Protein AF-A0A511NC69-F1 (afdb_monomer_lite)

Sequence (135 aa):
MALIGLSILPMALPFFAIISFLIGSNSLQHLKIDDDYRIELNKQILSKERVYIYRTTPKMVILEKSENLCRPDYLEVLSKVLDISEENDNLYTLKNSPIQQAELVAVNRDSIGIEYQILNKKKIVYHQLNERYGH

Radius of gyration: 19.05 Å; chains: 1; bounding box: 64×30×39 Å

Organism: NCBI:txid1218108

Secondary structure (DSSP, 8-state):
--TTHHHHHHHHHHHHHHHHHHH---EEEEEE-SSSEEEEEE--TTS--EEEEEESS-SSGGGGGG-EEE--BHHHHHHHHHT--TT-HHHHHHTT----EEEEEEE-SSEEEEEEEETTEEEEEEEETT-----

Foldseek 3Di:
DPVVVVVVVVVVVVVVVVVCLVVVFQFPDKADADQQKIWTFGDRDVDFTWIWIFTPDDPDPVCRVVRTFDIHGLLVVQCQQVVHDSPDPVSVVQSPFDFPHKHWDDDDPFWTWIWTATPNGTDIDIDTTPPPPDD

Structure (mmCIF, N/CA/C/O backbone):
data_AF-A0A511NC69-F1
#
_entry.id   AF-A0A511NC69-F1
#
loop_
_atom_site.group_PDB
_atom_site.id
_atom_site.type_symbol
_atom_site.label_atom_id
_atom_site.label_alt_id
_atom_site.label_comp_id
_atom_site.label_asym_id
_atom_site.label_entity_id
_atom_site.label_seq_id
_atom_site.pdbx_PDB_ins_code
_atom_site.Cartn_x
_atom_site.Cartn_y
_atom_site.Cartn_z
_atom_site.occupancy
_atom_site.B_iso_or_equiv
_atom_site.auth_seq_id
_atom_site.auth_comp_id
_atom_site.auth_asym_id
_atom_site.auth_atom_id
_atom_site.pdbx_PDB_model_num
ATOM 1 N N . MET A 1 1 ? 53.431 1.797 -15.392 1.00 48.53 1 MET A N 1
ATOM 2 C CA . MET A 1 1 ? 51.974 1.928 -15.631 1.00 48.53 1 MET A CA 1
ATOM 3 C C . MET A 1 1 ? 51.127 1.275 -14.522 1.00 48.53 1 MET A C 1
ATOM 5 O O . MET A 1 1 ? 50.070 0.745 -14.815 1.00 48.53 1 MET A O 1
ATOM 9 N N . ALA A 1 2 ? 51.550 1.302 -13.249 1.00 56.12 2 ALA A N 1
ATOM 10 C CA . ALA A 1 2 ? 50.789 0.702 -12.134 1.00 56.12 2 ALA A CA 1
ATOM 11 C C . ALA A 1 2 ? 50.346 1.730 -11.070 1.00 56.12 2 ALA A C 1
ATOM 13 O O . ALA A 1 2 ? 49.524 1.423 -10.216 1.00 56.12 2 ALA A O 1
ATOM 14 N N . LEU A 1 3 ? 50.854 2.969 -11.139 1.00 53.97 3 LEU A N 1
ATOM 15 C CA . LEU A 1 3 ? 50.621 4.002 -10.122 1.00 53.97 3 LEU A CA 1
ATOM 16 C C . LEU A 1 3 ? 49.287 4.757 -10.294 1.00 53.97 3 LEU A C 1
ATOM 18 O O . LEU A 1 3 ? 48.796 5.355 -9.347 1.00 53.97 3 LEU A O 1
ATOM 22 N N . ILE A 1 4 ? 48.691 4.717 -11.491 1.00 53.94 4 ILE A N 1
ATOM 23 C CA . ILE A 1 4 ? 47.463 5.465 -11.823 1.00 53.94 4 ILE A CA 1
ATOM 24 C C . ILE A 1 4 ? 46.204 4.714 -11.341 1.00 53.94 4 ILE A C 1
ATOM 26 O O . ILE A 1 4 ? 45.207 5.336 -10.994 1.00 53.94 4 ILE A O 1
ATOM 30 N N . GLY A 1 5 ? 46.251 3.379 -11.238 1.00 53.25 5 GLY A N 1
ATOM 31 C CA . GLY A 1 5 ? 45.111 2.575 -10.769 1.00 53.25 5 GLY A CA 1
ATOM 32 C C . GLY A 1 5 ? 44.830 2.703 -9.265 1.00 53.25 5 GLY A C 1
ATOM 33 O O . GLY A 1 5 ? 43.680 2.616 -8.844 1.00 53.25 5 GLY A O 1
ATOM 34 N N . LEU A 1 6 ? 45.862 2.971 -8.457 1.00 52.38 6 LEU A N 1
ATOM 35 C CA . LEU A 1 6 ? 45.750 3.116 -6.999 1.00 52.38 6 LEU A CA 1
ATOM 36 C C . LEU A 1 6 ? 45.244 4.497 -6.551 1.00 52.38 6 LEU A C 1
ATOM 38 O O . LEU A 1 6 ? 44.774 4.615 -5.423 1.00 52.38 6 LEU A O 1
ATOM 42 N N . SER A 1 7 ? 45.296 5.529 -7.404 1.00 57.16 7 SER A N 1
ATOM 43 C CA . SER A 1 7 ? 44.807 6.875 -7.054 1.00 57.16 7 SER A CA 1
ATOM 44 C C . SER A 1 7 ? 43.320 7.095 -7.355 1.00 57.16 7 SER A C 1
ATOM 46 O O . SER A 1 7 ? 42.717 8.009 -6.795 1.00 57.16 7 SER A O 1
ATOM 48 N N . ILE A 1 8 ? 42.708 6.254 -8.199 1.00 58.94 8 ILE A N 1
ATOM 49 C CA . ILE A 1 8 ? 41.282 6.348 -8.559 1.00 58.94 8 ILE A CA 1
ATOM 50 C C . ILE A 1 8 ? 40.399 5.607 -7.538 1.00 58.94 8 ILE A C 1
ATOM 52 O O . ILE A 1 8 ? 39.282 6.041 -7.262 1.00 58.94 8 ILE A O 1
ATOM 56 N N . LEU A 1 9 ? 40.906 4.534 -6.914 1.00 58.41 9 LEU A N 1
ATOM 57 C CA . LEU A 1 9 ? 40.167 3.745 -5.915 1.00 58.41 9 LEU A CA 1
ATOM 58 C C . LEU A 1 9 ? 39.645 4.580 -4.716 1.00 58.41 9 LEU A C 1
ATOM 60 O O . LEU A 1 9 ? 38.476 4.420 -4.356 1.00 58.41 9 LEU A O 1
ATOM 64 N N . PRO A 1 10 ? 40.439 5.503 -4.123 1.00 61.19 10 PRO A N 1
ATOM 65 C CA . PRO A 1 10 ? 40.000 6.330 -2.997 1.00 61.19 10 PRO A CA 1
ATOM 66 C C . PRO A 1 10 ? 38.904 7.341 -3.350 1.00 61.19 10 PRO A C 1
ATOM 68 O O . PRO A 1 10 ? 38.137 7.712 -2.470 1.00 61.19 10 PRO A O 1
ATOM 71 N N . MET A 1 11 ? 38.808 7.785 -4.612 1.00 70.19 11 MET A N 1
ATOM 72 C CA . MET A 1 11 ? 37.739 8.685 -5.084 1.00 70.19 11 MET A CA 1
ATOM 73 C C . MET A 1 11 ? 36.502 7.929 -5.581 1.00 70.19 11 MET A C 1
ATOM 75 O O . MET A 1 11 ? 35.389 8.445 -5.496 1.00 70.19 11 MET A O 1
ATOM 79 N N . ALA A 1 12 ? 36.671 6.693 -6.052 1.00 68.56 12 ALA A N 1
ATOM 80 C CA . ALA A 1 12 ? 35.557 5.835 -6.431 1.00 68.56 12 ALA A CA 1
ATOM 81 C C . ALA A 1 12 ? 34.693 5.457 -5.218 1.00 68.56 12 ALA A C 1
ATOM 83 O O . ALA A 1 12 ? 33.473 5.439 -5.331 1.00 68.56 12 ALA A O 1
ATOM 84 N N . LEU A 1 13 ? 35.295 5.215 -4.046 1.00 67.69 13 LEU A N 1
ATOM 85 C CA . LEU A 1 13 ? 34.557 4.873 -2.823 1.00 67.69 13 LEU A CA 1
ATOM 86 C C . LEU A 1 13 ? 33.505 5.930 -2.413 1.00 67.69 13 LEU A C 1
ATOM 88 O O . LEU A 1 13 ? 32.336 5.564 -2.284 1.00 67.69 13 LEU A O 1
ATOM 92 N N . PRO A 1 14 ? 33.852 7.226 -2.240 1.00 72.44 14 PRO A N 1
ATOM 93 C CA . PRO A 1 14 ? 32.868 8.258 -1.924 1.00 72.44 14 PRO A CA 1
ATOM 94 C C . PRO A 1 14 ? 31.875 8.476 -3.071 1.00 72.44 14 PRO A C 1
ATOM 96 O O . PRO A 1 14 ? 30.698 8.696 -2.804 1.00 72.44 14 PRO A O 1
ATOM 99 N N . PHE A 1 15 ? 32.296 8.344 -4.334 1.00 76.62 15 PHE A N 1
ATOM 100 C CA . PHE A 1 15 ? 31.383 8.408 -5.478 1.00 76.62 15 PHE A CA 1
ATOM 101 C C . PHE A 1 15 ? 30.326 7.292 -5.429 1.00 76.62 15 PHE A C 1
ATOM 103 O O . PHE A 1 15 ? 29.133 7.576 -5.489 1.00 76.62 15 PHE A O 1
ATOM 110 N N . PHE A 1 16 ? 30.731 6.034 -5.238 1.00 74.94 16 PHE A N 1
ATOM 111 C CA . PHE A 1 16 ? 29.803 4.910 -5.105 1.00 74.94 16 PHE A CA 1
ATOM 112 C C . PHE A 1 16 ? 28.942 5.007 -3.845 1.00 74.94 16 PHE A C 1
ATOM 114 O O . PHE A 1 16 ? 27.777 4.627 -3.897 1.00 74.94 16 PHE A O 1
ATOM 121 N N . ALA A 1 17 ? 29.460 5.550 -2.741 1.00 70.50 17 ALA A N 1
ATOM 122 C CA . ALA A 1 17 ? 28.667 5.804 -1.540 1.00 70.50 17 ALA A CA 1
ATOM 123 C C . ALA A 1 17 ? 27.570 6.853 -1.789 1.00 70.50 17 ALA A C 1
ATOM 125 O O . ALA A 1 17 ? 26.427 6.632 -1.400 1.00 70.50 17 ALA A O 1
ATOM 126 N N . ILE A 1 18 ? 27.882 7.951 -2.488 1.00 75.69 18 ILE A N 1
ATOM 127 C CA . ILE A 1 18 ? 26.902 8.980 -2.873 1.00 75.69 18 ILE A CA 1
ATOM 128 C C . ILE A 1 18 ? 25.871 8.398 -3.844 1.00 75.69 18 ILE A C 1
ATOM 130 O O . ILE A 1 18 ? 24.674 8.578 -3.647 1.00 75.69 18 ILE A O 1
ATOM 134 N N . ILE A 1 19 ? 26.309 7.663 -4.867 1.00 68.94 19 ILE A N 1
ATOM 135 C CA . ILE A 1 19 ? 25.409 7.025 -5.833 1.00 68.94 19 ILE A CA 1
ATOM 136 C C . ILE A 1 19 ? 24.516 5.986 -5.147 1.00 68.94 19 ILE A C 1
ATOM 138 O O . ILE A 1 19 ? 23.311 5.996 -5.361 1.00 68.94 19 ILE A O 1
ATOM 142 N N . SER A 1 20 ? 25.064 5.142 -4.274 1.00 63.06 20 SER 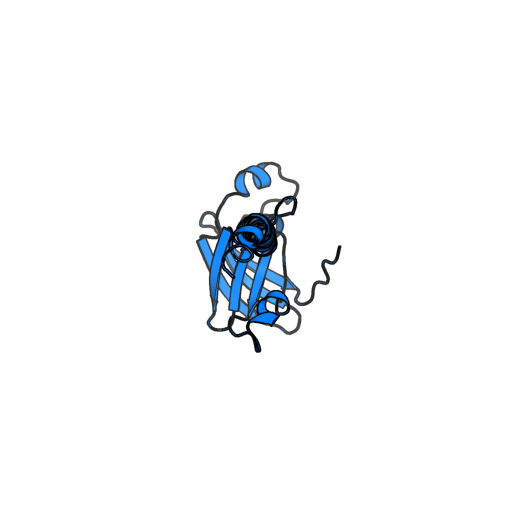A N 1
ATOM 143 C CA . SER A 1 20 ? 24.293 4.177 -3.482 1.00 63.06 20 SER A CA 1
ATOM 144 C C . SER A 1 20 ? 23.312 4.868 -2.533 1.00 63.06 20 SER A C 1
ATOM 146 O O . SER A 1 20 ? 22.172 4.441 -2.423 1.00 63.06 20 SER A O 1
ATOM 148 N N . PHE A 1 21 ? 23.695 5.985 -1.910 1.00 62.62 21 PHE A N 1
ATOM 149 C CA . PHE A 1 21 ? 22.794 6.794 -1.086 1.00 62.62 21 PHE A CA 1
ATOM 150 C C . PHE A 1 21 ? 21.647 7.414 -1.902 1.00 62.62 21 PHE A C 1
ATOM 152 O O . PHE A 1 21 ? 20.505 7.428 -1.451 1.00 62.62 21 PHE A O 1
ATOM 159 N N . LEU A 1 22 ? 21.933 7.901 -3.114 1.00 61.31 22 LEU A N 1
ATOM 160 C CA . LEU A 1 22 ? 20.936 8.495 -4.011 1.00 61.31 22 LEU A CA 1
ATOM 161 C C . LEU A 1 22 ? 20.034 7.447 -4.682 1.00 61.31 22 LEU A C 1
ATOM 163 O O . LEU A 1 22 ? 18.871 7.727 -4.974 1.00 61.31 22 LEU A O 1
ATOM 167 N N . ILE A 1 23 ? 20.563 6.252 -4.956 1.00 58.16 23 ILE A N 1
ATOM 168 C CA . ILE A 1 23 ? 19.842 5.153 -5.615 1.00 58.16 23 ILE A CA 1
ATOM 169 C C . ILE A 1 23 ? 19.130 4.256 -4.602 1.00 58.16 23 ILE A C 1
ATOM 171 O O . ILE A 1 23 ? 18.110 3.661 -4.956 1.00 58.16 23 ILE A O 1
ATOM 175 N N . GLY A 1 24 ? 19.641 4.180 -3.371 1.00 52.72 24 GLY A N 1
ATOM 176 C CA . GLY A 1 24 ? 19.162 3.332 -2.289 1.00 52.72 24 GLY A CA 1
ATOM 177 C C . GLY A 1 24 ? 17.651 3.412 -2.166 1.00 52.72 24 GLY A C 1
ATOM 178 O O . GLY A 1 24 ? 17.083 4.432 -1.771 1.00 52.72 24 GLY A O 1
ATOM 179 N N . SER A 1 25 ? 16.982 2.334 -2.567 1.00 54.97 25 SER A N 1
ATOM 180 C CA . SER A 1 25 ? 15.545 2.213 -2.421 1.00 54.97 25 SER A CA 1
ATOM 181 C C . SER A 1 25 ? 15.247 2.050 -0.937 1.00 54.97 25 SER A C 1
ATOM 183 O O . SER A 1 25 ? 15.405 0.966 -0.384 1.00 54.97 25 SER A O 1
ATOM 185 N N . ASN A 1 26 ? 14.779 3.113 -0.285 1.00 59.94 26 ASN A N 1
ATOM 186 C CA . ASN A 1 26 ? 14.238 3.035 1.075 1.00 59.94 26 ASN A CA 1
ATOM 187 C C . ASN A 1 26 ? 12.825 2.41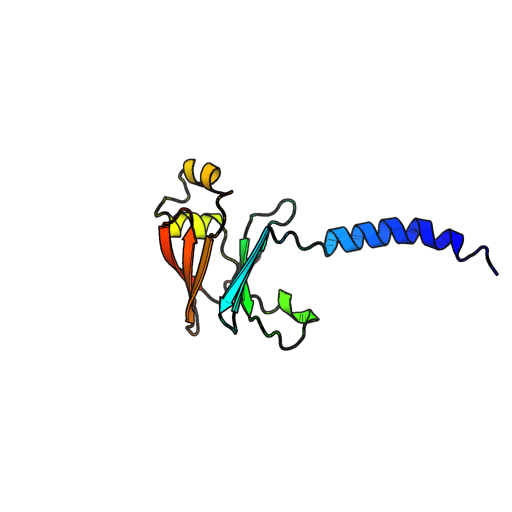8 1.080 1.00 59.94 26 ASN A C 1
ATOM 189 O O . ASN A 1 26 ? 11.913 2.903 1.756 1.00 59.94 26 ASN A O 1
ATOM 193 N N . SER A 1 27 ? 12.625 1.380 0.266 1.00 60.16 27 SER A N 1
ATOM 194 C CA . SER A 1 27 ? 11.405 0.590 0.236 1.00 60.16 27 SER A CA 1
ATOM 195 C C . SER A 1 27 ? 11.334 -0.230 1.516 1.00 60.16 27 SER A C 1
ATOM 197 O O . SER A 1 27 ? 12.148 -1.122 1.744 1.00 60.16 27 SER A O 1
ATOM 199 N N . LEU A 1 28 ? 10.365 0.103 2.355 1.00 74.19 28 LEU A N 1
ATOM 200 C CA . LEU A 1 28 ? 10.079 -0.598 3.595 1.00 74.19 28 LEU A CA 1
ATOM 201 C C . LEU A 1 28 ? 9.335 -1.906 3.318 1.00 74.19 28 LEU A C 1
ATOM 203 O O . LEU A 1 28 ? 9.576 -2.893 4.008 1.00 74.19 28 LEU A O 1
ATOM 207 N N . GLN A 1 29 ? 8.442 -1.919 2.321 1.00 80.94 29 GLN A N 1
ATOM 208 C CA . GLN A 1 29 ? 7.661 -3.098 1.932 1.00 80.94 29 GLN A CA 1
ATOM 209 C C . GLN A 1 29 ? 7.426 -3.137 0.422 1.00 80.94 29 GLN A C 1
ATOM 211 O O . GLN A 1 29 ? 7.218 -2.100 -0.210 1.00 80.94 29 GLN A O 1
ATOM 216 N N . HIS A 1 30 ? 7.404 -4.353 -0.123 1.00 84.06 30 HIS A N 1
ATOM 217 C CA . HIS A 1 30 ? 7.077 -4.663 -1.512 1.00 84.06 30 HIS A CA 1
ATOM 218 C C . HIS A 1 30 ? 5.987 -5.729 -1.542 1.00 84.06 30 HIS A C 1
ATOM 220 O O . HIS A 1 30 ? 6.171 -6.818 -1.003 1.00 84.06 30 HIS A O 1
ATOM 226 N N . LEU A 1 31 ? 4.850 -5.407 -2.154 1.00 86.50 31 LEU A N 1
ATOM 227 C CA . LEU A 1 31 ? 3.671 -6.266 -2.206 1.00 86.50 31 LEU A CA 1
ATOM 228 C C . LEU A 1 31 ? 3.187 -6.358 -3.651 1.00 86.50 31 LEU A C 1
ATOM 230 O O . LEU A 1 31 ? 2.890 -5.345 -4.282 1.00 86.50 31 LEU A O 1
ATOM 234 N N . LYS A 1 32 ? 3.088 -7.573 -4.186 1.00 87.81 32 LYS A N 1
ATOM 235 C CA . LYS A 1 32 ? 2.392 -7.813 -5.451 1.00 87.81 32 LYS A CA 1
ATOM 236 C C . LYS A 1 32 ? 0.891 -7.826 -5.160 1.00 87.81 32 LYS A C 1
ATOM 238 O O . LYS A 1 32 ? 0.472 -8.580 -4.287 1.00 87.81 32 LYS A O 1
ATOM 243 N N . ILE A 1 33 ? 0.119 -6.995 -5.859 1.00 88.69 33 ILE A N 1
ATOM 244 C CA . ILE A 1 33 ? -1.341 -6.903 -5.665 1.00 88.69 33 ILE A CA 1
ATOM 245 C C . ILE A 1 33 ? -2.134 -7.553 -6.791 1.00 88.69 33 ILE A C 1
ATOM 247 O O . ILE A 1 33 ? -3.294 -7.896 -6.592 1.00 88.69 33 ILE A O 1
ATOM 251 N N . ASP A 1 34 ? -1.505 -7.704 -7.955 1.00 89.00 34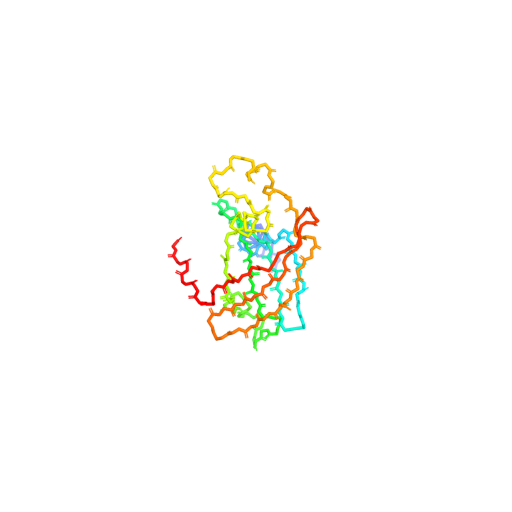 ASP A N 1
ATOM 252 C CA . ASP A 1 34 ? -2.026 -8.387 -9.132 1.00 89.00 34 ASP A CA 1
ATOM 253 C C . ASP A 1 34 ? -0.850 -8.784 -10.048 1.00 89.00 34 ASP A C 1
ATOM 255 O O . ASP A 1 34 ? 0.298 -8.391 -9.807 1.00 89.00 34 ASP A O 1
ATOM 259 N N . ASP A 1 35 ? -1.096 -9.562 -11.102 1.00 84.38 35 ASP A N 1
ATOM 260 C CA . ASP A 1 35 ? -0.084 -9.860 -12.121 1.00 84.38 35 ASP A CA 1
ATOM 261 C C . ASP A 1 35 ? 0.469 -8.596 -12.785 1.00 84.38 35 ASP A C 1
ATOM 263 O O . ASP A 1 35 ? 1.687 -8.482 -12.962 1.00 84.38 35 ASP A O 1
ATOM 267 N N . ASP A 1 36 ? -0.388 -7.606 -13.032 1.00 84.88 36 ASP A N 1
ATOM 268 C CA . ASP A 1 36 ? -0.005 -6.371 -13.710 1.00 84.88 36 ASP A CA 1
ATOM 269 C C . ASP A 1 36 ? 0.333 -5.221 -12.754 1.00 84.88 36 ASP A C 1
ATOM 271 O O . ASP A 1 36 ? 0.816 -4.187 -13.217 1.00 84.88 36 ASP A O 1
ATOM 275 N N . TYR A 1 37 ? 0.120 -5.362 -11.439 1.00 87.12 37 TYR A N 1
ATOM 276 C CA . TYR A 1 37 ? 0.272 -4.256 -10.483 1.00 87.12 37 TYR A CA 1
ATOM 277 C C . TYR A 1 37 ? 0.994 -4.640 -9.184 1.00 87.12 37 TYR A C 1
ATOM 279 O O . TYR A 1 37 ? 0.825 -5.729 -8.626 1.00 87.12 37 TYR A O 1
ATOM 287 N N . ARG A 1 38 ? 1.771 -3.694 -8.648 1.00 88.94 38 ARG A N 1
ATOM 288 C CA . ARG A 1 38 ? 2.494 -3.841 -7.377 1.00 88.94 38 ARG A CA 1
ATOM 289 C C . ARG A 1 38 ? 2.433 -2.576 -6.530 1.00 88.94 38 ARG A C 1
ATOM 291 O O . ARG A 1 38 ? 2.279 -1.472 -7.049 1.00 88.94 38 ARG A O 1
ATOM 298 N N . ILE A 1 39 ? 2.610 -2.753 -5.228 1.00 88.81 39 ILE A N 1
ATOM 299 C CA . ILE A 1 39 ? 2.700 -1.689 -4.235 1.00 88.81 39 ILE A CA 1
ATOM 300 C C . ILE A 1 39 ? 4.088 -1.684 -3.605 1.00 88.81 39 ILE A C 1
ATOM 302 O O . ILE A 1 39 ? 4.621 -2.729 -3.227 1.00 88.81 39 ILE A O 1
ATOM 306 N N . GLU A 1 40 ? 4.645 -0.489 -3.431 1.00 88.06 40 GLU A N 1
ATOM 307 C CA . GLU A 1 40 ? 5.861 -0.271 -2.657 1.00 88.06 40 GLU A CA 1
ATOM 308 C C . GLU A 1 40 ? 5.622 0.787 -1.577 1.00 88.06 40 GLU A C 1
ATOM 310 O O . GLU A 1 40 ? 5.286 1.934 -1.870 1.00 88.06 40 GLU A O 1
ATOM 315 N N . LEU A 1 41 ? 5.828 0.423 -0.315 1.00 85.62 41 LEU A N 1
ATOM 316 C CA . LEU A 1 41 ? 5.867 1.384 0.782 1.00 85.62 41 LEU A CA 1
ATOM 317 C C . LEU A 1 41 ? 7.277 1.960 0.845 1.00 85.62 41 LEU A C 1
ATOM 319 O O . LEU A 1 41 ? 8.231 1.213 1.057 1.00 85.62 41 LEU A O 1
ATOM 323 N N . ASN A 1 42 ? 7.434 3.265 0.656 1.00 82.06 42 ASN A N 1
ATOM 324 C CA . ASN A 1 42 ? 8.752 3.895 0.615 1.00 82.06 42 ASN A CA 1
ATOM 325 C C . ASN A 1 42 ? 8.806 5.120 1.527 1.00 82.06 42 ASN A C 1
ATOM 327 O O . ASN A 1 42 ? 7.897 5.956 1.549 1.00 82.06 42 ASN A O 1
ATOM 331 N N . LYS A 1 43 ? 9.913 5.233 2.263 1.00 75.50 43 LYS A N 1
ATOM 332 C CA . LYS A 1 43 ? 10.214 6.351 3.150 1.00 75.50 43 LYS A CA 1
ATOM 333 C C . LYS A 1 43 ? 11.557 6.956 2.763 1.00 75.50 43 LYS A C 1
ATOM 335 O O . LYS A 1 43 ? 12.615 6.513 3.204 1.00 75.50 43 LYS A O 1
ATOM 340 N N . GLN A 1 44 ? 11.527 8.005 1.948 1.00 70.06 44 GLN A N 1
ATOM 341 C CA . GLN A 1 44 ? 12.736 8.780 1.682 1.00 70.06 44 GLN A CA 1
ATOM 342 C C . GLN A 1 44 ? 13.203 9.506 2.951 1.00 70.06 44 GLN A C 1
ATOM 344 O O . GLN A 1 44 ? 12.401 9.905 3.799 1.00 70.06 44 GLN A O 1
ATOM 349 N N . ILE A 1 45 ? 14.521 9.674 3.079 1.00 61.16 45 ILE A N 1
ATOM 350 C CA . ILE A 1 45 ? 15.133 10.418 4.184 1.00 61.16 45 ILE A CA 1
ATOM 351 C C . ILE A 1 45 ? 14.560 11.845 4.163 1.00 61.16 45 ILE A C 1
ATOM 353 O O . ILE A 1 45 ? 14.550 12.485 3.116 1.00 61.16 45 ILE A O 1
ATOM 357 N N . LEU A 1 46 ? 14.037 12.308 5.307 1.00 66.31 46 LEU A N 1
ATOM 358 C CA . LEU A 1 46 ? 13.349 13.602 5.492 1.00 66.31 46 LEU A CA 1
ATOM 359 C C . LEU A 1 46 ? 11.997 13.772 4.766 1.00 66.31 46 LEU A C 1
ATOM 361 O O . LEU A 1 46 ? 11.447 14.869 4.768 1.00 66.31 46 LEU A O 1
ATOM 365 N N . SER A 1 47 ? 11.424 12.713 4.189 1.00 69.69 47 SER A N 1
ATOM 366 C CA . SER A 1 47 ? 10.124 12.773 3.504 1.00 69.69 47 SER A CA 1
ATOM 367 C C . SER A 1 47 ? 9.040 11.969 4.217 1.00 69.69 47 SER A C 1
ATOM 369 O O . SER A 1 47 ? 9.316 11.062 5.008 1.00 69.69 47 SER A O 1
ATOM 371 N N . LYS A 1 48 ? 7.777 12.292 3.909 1.00 82.19 48 LYS A N 1
ATOM 372 C CA . LYS A 1 48 ? 6.633 11.476 4.326 1.00 82.19 48 LYS A CA 1
ATOM 373 C C . LYS A 1 48 ? 6.706 10.087 3.692 1.00 82.19 48 LYS A C 1
ATOM 375 O O . LYS A 1 48 ? 7.195 9.921 2.575 1.00 82.19 48 LYS A O 1
ATOM 380 N N . GLU A 1 49 ? 6.213 9.109 4.433 1.00 87.00 49 GLU A N 1
ATOM 381 C CA . GLU A 1 49 ? 6.095 7.729 3.979 1.00 87.00 49 GLU A CA 1
ATOM 382 C C . GLU A 1 49 ? 4.922 7.625 3.008 1.00 87.00 49 GLU A C 1
ATOM 384 O O . GLU A 1 49 ? 3.836 8.125 3.295 1.00 87.00 49 GLU A O 1
ATOM 389 N N . ARG A 1 50 ? 5.155 7.041 1.835 1.00 87.94 50 ARG A N 1
ATOM 390 C CA . ARG A 1 50 ? 4.154 6.980 0.769 1.00 87.94 50 ARG A CA 1
ATOM 391 C C . ARG A 1 50 ? 3.987 5.559 0.273 1.00 87.94 50 ARG A C 1
ATOM 393 O O . ARG A 1 50 ? 4.956 4.800 0.204 1.00 87.94 50 ARG A O 1
ATOM 400 N N . VAL A 1 51 ? 2.760 5.247 -0.118 1.00 89.44 51 VAL A N 1
ATOM 401 C CA . VAL A 1 51 ? 2.409 4.003 -0.796 1.00 89.44 51 VAL A CA 1
ATOM 402 C C . VAL A 1 51 ? 2.464 4.282 -2.291 1.00 89.44 51 VAL A C 1
ATOM 404 O O . VAL A 1 51 ? 1.662 5.047 -2.812 1.00 89.44 51 VAL A O 1
ATOM 407 N N . TYR A 1 52 ? 3.449 3.720 -2.977 1.00 87.81 52 TYR A N 1
ATOM 408 C CA . TYR A 1 52 ? 3.594 3.839 -4.421 1.00 87.81 52 TYR A CA 1
ATOM 409 C C . TYR A 1 52 ? 2.888 2.676 -5.099 1.00 87.81 52 TYR A C 1
ATOM 411 O O . TYR A 1 52 ? 3.104 1.527 -4.721 1.00 87.81 52 TYR A O 1
ATOM 419 N N . ILE A 1 53 ? 2.068 2.970 -6.103 1.00 88.00 53 ILE A N 1
ATOM 420 C CA . ILE A 1 53 ? 1.327 1.961 -6.858 1.00 88.00 53 ILE A CA 1
ATOM 421 C C . ILE A 1 53 ? 1.856 1.969 -8.290 1.00 88.00 53 ILE A C 1
ATOM 423 O O . ILE A 1 53 ? 1.720 2.957 -9.014 1.00 88.00 53 ILE A O 1
ATOM 427 N N . TYR A 1 54 ? 2.473 0.864 -8.693 1.00 85.06 54 TYR A N 1
ATOM 428 C CA . TYR A 1 54 ? 3.133 0.709 -9.986 1.00 85.06 54 TYR A CA 1
ATOM 429 C C . TYR A 1 54 ? 2.465 -0.365 -10.828 1.00 85.06 54 TYR A C 1
ATOM 431 O O . TYR A 1 54 ? 1.818 -1.281 -10.312 1.00 85.06 54 TYR A O 1
ATOM 439 N N . ARG A 1 55 ? 2.718 -0.295 -12.135 1.00 82.38 55 ARG A N 1
ATOM 440 C CA . ARG A 1 55 ? 2.530 -1.430 -13.032 1.00 82.38 55 ARG A CA 1
ATOM 441 C C . ARG A 1 55 ? 3.745 -2.365 -12.953 1.00 82.38 55 ARG A C 1
ATOM 443 O O . ARG A 1 55 ? 4.881 -1.899 -12.956 1.00 82.38 55 ARG A O 1
ATOM 450 N N . THR A 1 56 ? 3.515 -3.671 -12.857 1.00 71.06 56 THR A N 1
ATOM 451 C CA . THR A 1 56 ? 4.559 -4.698 -12.679 1.00 71.06 56 THR A CA 1
ATOM 452 C C . THR A 1 56 ? 5.406 -4.893 -13.938 1.00 71.06 56 THR A C 1
ATOM 454 O O . THR A 1 56 ? 6.591 -5.202 -13.830 1.00 71.06 56 THR A O 1
ATOM 457 N N . THR A 1 57 ? 4.828 -4.689 -15.123 1.00 61.03 57 THR A N 1
ATOM 458 C CA . THR A 1 57 ? 5.501 -4.770 -16.428 1.00 61.03 57 THR A CA 1
ATOM 459 C C . THR A 1 57 ? 5.786 -3.368 -16.972 1.00 61.03 57 THR A C 1
ATOM 461 O O . THR A 1 57 ? 4.979 -2.823 -17.731 1.00 61.03 57 THR A O 1
ATOM 464 N N . PRO A 1 58 ? 6.933 -2.761 -16.626 1.00 55.16 58 PRO A N 1
ATOM 465 C CA . PRO A 1 58 ? 7.357 -1.530 -17.275 1.00 55.16 58 PRO A CA 1
ATOM 466 C C . PRO A 1 58 ? 7.683 -1.812 -18.743 1.00 55.16 58 PRO A C 1
ATOM 468 O O . PRO A 1 58 ? 8.330 -2.813 -19.067 1.00 55.16 58 PRO A O 1
ATOM 471 N N . LYS A 1 59 ? 7.319 -0.907 -19.659 1.00 52.16 59 LYS A N 1
ATOM 472 C CA . LYS A 1 59 ? 7.764 -1.035 -21.063 1.00 52.16 59 LYS A CA 1
ATOM 473 C C . LYS A 1 59 ? 9.293 -0.945 -21.197 1.00 52.16 59 LYS A C 1
ATOM 475 O O . LYS A 1 59 ? 9.848 -1.459 -22.165 1.00 52.16 59 LYS A O 1
ATOM 480 N N . MET A 1 60 ? 9.975 -0.317 -20.230 1.00 48.06 60 MET A N 1
ATOM 481 C CA . MET A 1 60 ? 11.436 -0.294 -20.073 1.00 48.06 60 MET A CA 1
ATOM 482 C C . MET A 1 60 ? 11.806 -0.195 -18.581 1.00 48.06 60 MET A C 1
ATOM 484 O O . MET A 1 60 ? 11.329 0.702 -17.895 1.00 48.06 60 MET A O 1
ATOM 488 N N . VAL A 1 61 ? 12.718 -1.043 -18.090 1.00 51.09 61 VAL A N 1
ATOM 489 C CA . VAL A 1 61 ? 13.142 -1.127 -16.666 1.00 51.09 61 VAL A CA 1
ATOM 490 C C . VAL A 1 61 ? 13.635 0.216 -16.086 1.00 51.09 61 VAL A C 1
ATOM 492 O O . VAL A 1 61 ? 13.461 0.508 -14.908 1.00 51.09 61 VAL A O 1
ATOM 495 N N . ILE A 1 62 ? 14.202 1.092 -16.920 1.00 53.59 62 ILE A N 1
ATOM 496 C CA . ILE A 1 62 ? 14.731 2.410 -16.513 1.00 53.59 62 ILE A CA 1
ATOM 497 C C . ILE A 1 62 ? 13.595 3.429 -16.247 1.00 53.59 62 ILE A C 1
ATOM 499 O O . ILE A 1 62 ? 13.808 4.453 -15.601 1.00 53.59 62 ILE A O 1
ATOM 503 N N . LEU A 1 63 ? 12.374 3.139 -16.713 1.00 52.56 63 LEU A N 1
ATOM 504 C CA . LEU A 1 63 ? 11.184 3.984 -16.588 1.00 52.56 63 LEU A CA 1
ATOM 505 C C . LEU A 1 63 ? 10.218 3.515 -15.488 1.00 52.56 63 LEU A C 1
ATOM 507 O O . LEU A 1 63 ? 9.190 4.158 -15.297 1.00 52.56 63 LEU A O 1
ATOM 511 N N . GLU A 1 64 ? 10.543 2.473 -14.713 1.00 50.69 64 GLU A N 1
ATOM 512 C CA . GLU A 1 64 ? 9.672 1.961 -13.634 1.00 50.69 64 GLU A CA 1
ATOM 513 C C . GLU A 1 64 ? 9.192 3.066 -12.683 1.00 50.69 64 GLU A C 1
ATOM 515 O O . GLU A 1 64 ? 8.008 3.171 -12.373 1.00 50.69 64 GLU A O 1
ATOM 520 N N . LYS A 1 65 ? 10.096 3.971 -12.286 1.00 55.59 65 LYS A N 1
ATOM 521 C CA . LYS A 1 65 ? 9.759 5.107 -11.412 1.00 55.59 65 LYS A CA 1
ATOM 522 C C . LYS A 1 65 ? 8.856 6.149 -12.085 1.00 55.59 65 LYS A C 1
ATOM 524 O O . LYS A 1 65 ? 8.180 6.894 -11.379 1.00 55.59 65 LYS A O 1
ATOM 529 N N . SER A 1 66 ? 8.857 6.215 -13.417 1.00 54.34 66 SER A N 1
ATOM 530 C CA . SER A 1 66 ? 8.010 7.118 -14.209 1.00 54.34 66 SER A CA 1
ATOM 531 C C . SER A 1 66 ? 6.629 6.539 -14.534 1.00 54.34 66 SER A C 1
ATOM 533 O O . SER A 1 66 ? 5.729 7.305 -14.859 1.00 54.34 66 SER A O 1
ATOM 535 N N . GLU A 1 67 ? 6.430 5.227 -14.374 1.00 62.69 67 GLU A N 1
ATOM 536 C CA . GLU A 1 67 ? 5.127 4.554 -14.503 1.00 62.69 67 GLU A CA 1
ATOM 537 C C . GLU A 1 67 ? 4.409 4.410 -13.143 1.00 62.69 67 GLU A C 1
ATOM 539 O O . GLU A 1 67 ? 3.626 3.487 -12.918 1.00 62.69 67 GLU A O 1
ATOM 544 N N . ASN A 1 68 ? 4.677 5.329 -12.209 1.00 73.50 68 ASN A N 1
ATOM 545 C CA . ASN A 1 68 ? 3.907 5.428 -10.975 1.00 73.50 68 ASN A CA 1
ATOM 546 C C . ASN A 1 68 ? 2.492 5.933 -11.282 1.00 73.50 68 ASN A C 1
ATOM 548 O O . ASN A 1 68 ? 2.326 7.023 -11.830 1.00 73.50 68 ASN A O 1
ATOM 552 N N . LEU A 1 69 ? 1.485 5.162 -10.889 1.00 82.19 69 LEU A N 1
ATOM 553 C CA . LEU A 1 69 ? 0.080 5.470 -11.137 1.00 82.19 69 LEU A CA 1
ATOM 554 C C . LEU A 1 69 ? -0.463 6.481 -10.123 1.00 82.19 69 LEU A C 1
ATOM 556 O O . LEU A 1 69 ? -1.177 7.417 -10.491 1.00 82.19 69 LEU A O 1
ATOM 560 N N . CYS A 1 70 ? -0.099 6.306 -8.851 1.00 85.38 70 CYS A N 1
ATOM 561 C CA . CYS A 1 70 ? -0.483 7.186 -7.752 1.00 85.38 70 CYS A CA 1
ATOM 562 C C . CYS A 1 70 ? 0.402 6.956 -6.518 1.00 85.38 70 CYS A C 1
ATOM 564 O O . CYS A 1 70 ? 1.004 5.896 -6.338 1.00 85.38 70 CYS A O 1
ATOM 566 N N . ARG A 1 71 ? 0.485 7.977 -5.656 1.00 86.88 71 ARG A N 1
ATOM 567 C CA . ARG A 1 71 ? 1.358 7.994 -4.467 1.00 86.88 71 ARG A CA 1
ATOM 568 C C . ARG A 1 71 ? 0.676 8.560 -3.212 1.00 86.88 71 ARG A C 1
ATOM 570 O O . ARG A 1 71 ? 1.136 9.598 -2.717 1.00 86.88 71 ARG A O 1
ATOM 577 N N . PRO A 1 72 ? -0.410 7.934 -2.728 1.00 89.38 72 PRO A N 1
ATOM 578 C CA . PRO A 1 72 ? -1.073 8.352 -1.495 1.00 89.38 72 PRO A CA 1
ATOM 579 C C . PRO A 1 72 ? -0.121 8.337 -0.287 1.00 89.38 72 PRO A C 1
ATOM 581 O O . PRO A 1 72 ? 0.850 7.569 -0.233 1.00 89.38 72 PRO A O 1
ATOM 584 N N . ASP A 1 73 ? -0.396 9.209 0.686 1.00 90.25 73 ASP A N 1
ATOM 585 C CA . ASP A 1 73 ? 0.292 9.192 1.982 1.00 90.25 73 ASP A CA 1
ATOM 586 C C . ASP A 1 73 ? -0.078 7.900 2.721 1.00 90.25 73 ASP A C 1
ATOM 588 O O . ASP A 1 73 ? -1.238 7.481 2.722 1.00 90.25 73 ASP A O 1
ATOM 592 N N . TYR A 1 74 ? 0.897 7.255 3.362 1.00 91.06 74 TYR A N 1
ATOM 593 C CA . TYR A 1 74 ? 0.597 6.060 4.139 1.00 91.06 74 TYR A CA 1
ATOM 594 C C . TYR A 1 74 ? -0.361 6.351 5.299 1.00 91.06 74 TYR A C 1
ATOM 596 O O . TYR A 1 74 ? -1.220 5.526 5.605 1.00 91.06 74 TYR A O 1
ATOM 604 N N . LEU A 1 75 ? -0.273 7.540 5.905 1.00 91.12 75 LEU A N 1
ATOM 605 C CA . LEU A 1 75 ? -1.197 7.942 6.968 1.00 91.12 75 LEU A CA 1
ATOM 606 C C . LEU A 1 75 ? -2.639 8.070 6.466 1.00 91.12 75 LEU A C 1
ATOM 608 O O . LEU A 1 75 ? -3.555 7.686 7.184 1.00 91.12 75 LEU A O 1
ATOM 612 N N . GLU A 1 76 ? -2.838 8.538 5.234 1.00 91.69 76 GLU A N 1
ATOM 613 C CA . GLU A 1 76 ? -4.160 8.622 4.602 1.00 91.69 76 GLU A CA 1
ATOM 614 C C . GLU A 1 76 ? -4.726 7.223 4.300 1.00 91.69 76 GLU A C 1
ATOM 616 O O . GLU A 1 76 ? -5.908 6.949 4.498 1.00 91.69 76 GLU A O 1
ATOM 621 N N . VAL A 1 77 ? -3.882 6.291 3.845 1.00 92.69 77 VAL A N 1
ATOM 622 C CA . VAL A 1 77 ? -4.298 4.890 3.665 1.00 92.69 77 VAL A CA 1
ATOM 623 C C . VAL A 1 77 ? -4.686 4.282 5.014 1.00 92.69 77 VAL A C 1
ATOM 625 O O . VAL A 1 77 ? -5.741 3.661 5.137 1.00 92.69 77 VAL A O 1
ATOM 628 N N . LEU A 1 78 ? -3.864 4.498 6.042 1.00 93.12 78 LEU A N 1
ATOM 629 C CA . LEU A 1 78 ? -4.085 3.981 7.388 1.00 93.12 78 LEU A CA 1
ATOM 630 C C . LEU A 1 78 ? -5.363 4.549 8.023 1.00 93.12 78 LEU A C 1
ATOM 632 O O . LEU A 1 78 ? -6.149 3.785 8.587 1.00 93.12 78 LEU A O 1
ATOM 636 N N . SER A 1 79 ? -5.592 5.861 7.900 1.00 93.31 79 SER A N 1
ATOM 637 C CA . SER A 1 79 ? -6.782 6.552 8.414 1.00 93.31 79 SER A CA 1
ATOM 638 C C . SER A 1 79 ? -8.047 5.970 7.785 1.00 93.31 79 SER A C 1
ATOM 640 O O . SER A 1 79 ? -8.976 5.565 8.491 1.00 93.31 79 SER A O 1
ATOM 642 N N . LYS A 1 80 ? -8.031 5.798 6.457 1.00 94.56 80 LYS A N 1
ATOM 643 C CA . LYS A 1 80 ? -9.127 5.198 5.699 1.00 94.56 80 LYS A CA 1
ATOM 644 C C . LYS A 1 80 ? -9.374 3.761 6.136 1.00 94.56 80 LYS A C 1
ATOM 646 O O . LYS A 1 80 ? -10.514 3.453 6.475 1.00 94.56 80 LYS A O 1
ATOM 651 N N . VAL A 1 81 ? -8.356 2.896 6.163 1.00 94.31 81 VAL A N 1
ATOM 652 C CA . VAL A 1 81 ? -8.506 1.462 6.490 1.00 94.31 81 VAL A CA 1
ATOM 653 C C . VAL A 1 81 ? -8.997 1.245 7.920 1.00 94.31 81 VAL A C 1
ATOM 655 O O . VAL A 1 81 ? -9.880 0.417 8.147 1.00 94.31 81 VAL A O 1
ATOM 658 N N . LEU A 1 82 ? -8.456 1.990 8.885 1.00 92.81 82 LEU A N 1
ATOM 659 C CA . LEU A 1 82 ? -8.812 1.824 10.294 1.00 92.81 82 LEU A CA 1
ATOM 660 C C . LEU A 1 82 ? -10.090 2.562 10.702 1.00 92.81 82 LEU A C 1
ATOM 662 O O . LEU A 1 82 ? -10.622 2.252 11.775 1.00 92.81 82 LEU A O 1
ATOM 666 N N . ASP A 1 83 ? -10.586 3.448 9.834 1.00 91.38 83 ASP A N 1
ATOM 667 C CA . ASP A 1 83 ? -11.724 4.344 10.059 1.00 91.38 83 ASP A CA 1
ATOM 668 C C . ASP A 1 83 ? -11.470 5.323 11.217 1.00 91.38 83 ASP A C 1
ATOM 670 O O . ASP A 1 83 ? -12.280 5.502 12.123 1.00 91.38 83 ASP A O 1
ATOM 674 N N . ILE A 1 84 ? -10.275 5.916 11.212 1.00 89.62 84 ILE A N 1
ATOM 675 C CA . ILE A 1 84 ? -9.792 6.863 12.223 1.00 89.62 84 ILE A CA 1
ATOM 676 C C . ILE A 1 84 ? -9.525 8.195 11.519 1.00 89.62 84 ILE A C 1
ATOM 678 O O . ILE A 1 84 ? -8.985 8.204 10.419 1.00 89.62 84 ILE A O 1
ATOM 682 N N . SER A 1 85 ? -9.880 9.320 12.145 1.00 86.50 85 SER A N 1
ATOM 683 C CA . SER A 1 85 ? -9.560 10.655 11.614 1.00 86.50 85 SER A CA 1
ATOM 684 C C . SER A 1 85 ? -8.046 10.865 11.459 1.00 86.50 85 SER A C 1
ATOM 686 O O . SER A 1 85 ? -7.271 10.437 12.315 1.00 86.50 85 SER A O 1
ATOM 688 N N . GLU A 1 86 ? -7.631 11.580 10.410 1.00 81.62 86 GLU A N 1
ATOM 689 C CA . GLU A 1 86 ? -6.230 11.975 10.181 1.00 81.62 86 GLU A CA 1
ATOM 690 C C . GLU A 1 86 ? -5.668 12.885 11.283 1.00 81.62 86 GLU A C 1
ATOM 692 O O . GLU A 1 86 ? -4.465 12.888 11.529 1.00 81.62 86 GLU A O 1
ATOM 697 N N . GLU A 1 87 ? -6.539 13.616 11.982 1.00 81.75 87 GLU A N 1
ATOM 698 C CA . GLU A 1 87 ? -6.176 14.513 13.089 1.00 81.75 87 GLU A CA 1
ATOM 699 C C . GLU A 1 87 ? -6.009 13.780 14.430 1.00 81.75 87 GLU A C 1
ATOM 701 O O . GLU A 1 87 ? -5.698 14.395 15.446 1.00 81.75 87 GLU A O 1
ATOM 706 N N . ASN A 1 88 ? -6.246 12.466 14.472 1.00 83.44 88 ASN A N 1
ATOM 707 C CA . ASN A 1 88 ? -6.150 11.700 15.707 1.00 83.44 88 ASN A CA 1
ATOM 708 C C . ASN A 1 88 ? -4.689 11.343 16.019 1.00 83.44 88 ASN A C 1
ATOM 710 O O . ASN A 1 88 ? -4.049 10.615 15.260 1.00 83.44 88 ASN A O 1
ATOM 714 N N . ASP A 1 89 ? -4.196 11.757 17.186 1.00 82.00 89 ASP A N 1
ATOM 715 C CA . ASP A 1 89 ? -2.836 11.451 17.655 1.00 82.00 89 ASP A CA 1
ATOM 716 C C . ASP A 1 89 ? -2.525 9.943 17.688 1.00 82.00 89 ASP A C 1
ATOM 718 O O . ASP A 1 89 ? -1.386 9.528 17.450 1.00 82.00 89 ASP A O 1
ATOM 722 N N . ASN A 1 90 ? -3.536 9.092 17.901 1.00 83.12 90 ASN A N 1
ATOM 723 C CA . ASN A 1 90 ? -3.372 7.637 17.862 1.00 83.12 90 ASN A CA 1
ATOM 724 C C . ASN A 1 90 ? -2.977 7.119 16.470 1.00 83.12 90 ASN A C 1
ATOM 726 O O . ASN A 1 90 ? -2.423 6.031 16.358 1.00 83.12 90 ASN A O 1
ATOM 730 N N . LEU A 1 91 ? -3.216 7.866 15.392 1.00 84.69 91 LEU A N 1
ATOM 731 C CA . LEU A 1 91 ? -2.800 7.449 14.054 1.00 84.69 91 LEU A CA 1
ATOM 732 C C . LEU A 1 91 ? -1.267 7.420 13.927 1.00 84.69 91 LEU A C 1
ATOM 734 O O . LEU A 1 91 ? -0.709 6.520 13.298 1.00 84.69 91 LEU A O 1
ATOM 738 N N . TYR A 1 92 ? -0.568 8.349 14.589 1.00 83.06 92 TYR A N 1
ATOM 739 C CA . TYR A 1 92 ? 0.896 8.404 14.577 1.00 83.06 92 TYR A CA 1
ATOM 740 C C . TYR A 1 92 ? 1.541 7.240 15.329 1.00 83.06 92 TYR A C 1
ATOM 742 O O . TYR A 1 92 ? 2.611 6.780 14.926 1.00 83.06 92 TYR A O 1
ATOM 750 N N . THR A 1 93 ? 0.898 6.726 16.381 1.00 86.00 93 THR A N 1
ATOM 751 C CA . THR A 1 93 ? 1.387 5.531 17.091 1.00 86.00 93 THR A CA 1
ATOM 752 C C . THR A 1 93 ? 1.217 4.273 16.239 1.00 86.00 93 THR A C 1
ATOM 754 O O . THR A 1 93 ? 2.062 3.378 16.276 1.00 86.00 93 THR A O 1
ATOM 757 N N . LEU A 1 94 ? 0.178 4.241 15.402 1.00 86.00 94 LEU A N 1
ATOM 758 C CA . LEU A 1 94 ? -0.131 3.137 14.494 1.00 86.00 94 LEU A CA 1
ATOM 759 C C . LEU A 1 94 ? 0.609 3.214 13.153 1.00 86.00 94 LEU A C 1
ATOM 761 O O . LEU A 1 94 ? 0.583 2.238 12.404 1.00 86.00 94 LEU A O 1
ATOM 765 N N . LYS A 1 95 ? 1.316 4.314 12.862 1.00 85.19 95 LYS A N 1
ATOM 766 C CA . LYS A 1 95 ? 2.051 4.537 11.606 1.00 85.19 95 LYS A CA 1
ATOM 767 C C . LYS A 1 95 ? 3.042 3.423 11.253 1.00 85.19 95 LYS A C 1
ATOM 769 O O . LYS A 1 95 ? 3.303 3.197 10.085 1.00 85.19 95 LYS A O 1
ATOM 774 N N . ASN A 1 96 ? 3.607 2.724 12.233 1.00 85.00 96 ASN A N 1
ATOM 775 C CA . ASN A 1 96 ? 4.568 1.650 11.957 1.00 85.00 96 ASN A CA 1
ATOM 776 C C . ASN A 1 96 ? 3.898 0.292 11.677 1.00 85.00 96 ASN A C 1
ATOM 778 O O . ASN A 1 96 ? 4.594 -0.704 11.482 1.00 85.00 96 ASN A O 1
ATOM 782 N N . SER A 1 97 ? 2.563 0.224 11.695 1.00 88.56 97 SER A N 1
ATOM 783 C CA . SER A 1 97 ? 1.833 -1.003 11.368 1.00 88.56 97 SER A CA 1
ATOM 784 C C . SER A 1 97 ? 2.102 -1.367 9.909 1.00 88.56 97 SER A C 1
ATOM 786 O O . SER A 1 97 ? 1.981 -0.486 9.064 1.00 88.56 97 SER A O 1
ATOM 788 N N . PRO A 1 98 ? 2.468 -2.613 9.574 1.00 89.06 98 PRO A N 1
ATOM 789 C CA . PRO A 1 98 ? 2.704 -3.005 8.191 1.00 89.06 98 PRO A CA 1
ATOM 790 C C . PRO A 1 98 ? 1.397 -3.260 7.432 1.00 89.06 98 PRO A C 1
ATOM 792 O O . PRO A 1 98 ? 0.371 -3.589 8.036 1.00 89.06 98 PRO A O 1
ATOM 795 N N . ILE A 1 99 ? 1.458 -3.184 6.100 1.00 91.31 99 ILE A N 1
ATOM 796 C CA . ILE A 1 99 ? 0.380 -3.678 5.243 1.00 91.31 99 ILE A CA 1
ATOM 797 C C . ILE A 1 99 ? 0.519 -5.201 5.205 1.00 91.31 99 ILE A C 1
ATOM 799 O O . ILE A 1 99 ? 1.511 -5.734 4.716 1.00 91.31 99 ILE A O 1
ATOM 803 N N . GLN A 1 100 ? -0.458 -5.909 5.767 1.00 92.75 100 GLN A N 1
ATOM 804 C CA . GLN A 1 100 ? -0.425 -7.370 5.871 1.00 92.75 100 GLN A CA 1
ATOM 805 C C . GLN A 1 100 ? -0.754 -8.027 4.528 1.00 92.75 100 GLN A C 1
ATOM 807 O O . GLN A 1 100 ? -0.146 -9.028 4.160 1.00 92.75 100 GLN A O 1
ATOM 812 N N . GLN A 1 101 ? -1.722 -7.458 3.807 1.00 91.44 101 GLN A N 1
ATOM 813 C CA . GLN A 1 101 ? -2.156 -7.910 2.490 1.00 91.44 101 GLN A CA 1
ATOM 814 C C . GLN A 1 101 ? -2.686 -6.714 1.696 1.00 91.44 101 GLN A C 1
ATOM 816 O O . GLN A 1 101 ? -3.238 -5.774 2.276 1.00 91.44 101 GLN A O 1
ATOM 821 N N . ALA A 1 102 ? -2.523 -6.760 0.376 1.00 92.50 102 ALA A N 1
ATOM 822 C CA . ALA A 1 102 ? -3.186 -5.852 -0.543 1.00 92.50 102 ALA A CA 1
ATOM 823 C C . ALA A 1 102 ? -3.618 -6.609 -1.807 1.00 92.50 102 ALA A C 1
ATOM 825 O O . ALA A 1 102 ? -2.869 -7.455 -2.293 1.00 92.50 102 ALA A O 1
ATOM 826 N N . GLU A 1 103 ? -4.811 -6.315 -2.318 1.00 93.75 103 GLU A N 1
A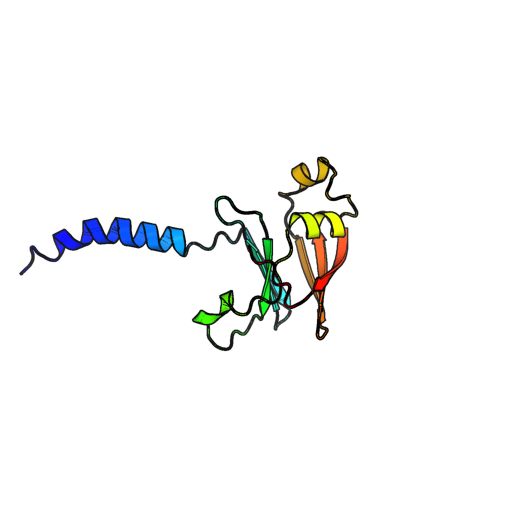TOM 827 C CA . GLU A 1 103 ? -5.378 -6.958 -3.508 1.00 93.75 103 GLU A CA 1
ATOM 828 C C . GLU A 1 103 ? -6.033 -5.917 -4.416 1.00 93.75 103 GLU A C 1
ATOM 830 O O . GLU A 1 103 ? -6.678 -4.971 -3.950 1.00 93.75 103 GLU A O 1
ATOM 835 N N . LEU A 1 104 ? -5.844 -6.070 -5.725 1.00 92.88 104 LEU A N 1
ATOM 836 C CA . LEU A 1 104 ? -6.489 -5.213 -6.706 1.00 92.88 104 LEU A CA 1
ATOM 837 C C . LEU A 1 104 ? -7.974 -5.570 -6.829 1.00 92.88 104 LEU A C 1
ATOM 839 O O . LEU A 1 104 ? -8.319 -6.694 -7.173 1.00 92.88 104 LEU A O 1
ATOM 843 N N . VAL A 1 105 ? -8.857 -4.595 -6.612 1.00 94.38 105 VAL A N 1
ATOM 844 C CA . VAL A 1 105 ? -10.312 -4.807 -6.716 1.00 94.38 105 VAL A CA 1
ATOM 845 C C . VAL A 1 105 ? -10.875 -4.233 -8.010 1.00 94.38 105 VAL A C 1
ATOM 847 O O . VAL A 1 105 ? -11.743 -4.836 -8.636 1.00 94.38 105 VAL A O 1
ATOM 850 N N . ALA A 1 106 ? -10.415 -3.047 -8.415 1.00 91.31 106 ALA A N 1
ATOM 851 C CA . ALA A 1 106 ? -10.913 -2.389 -9.619 1.00 91.31 106 ALA A CA 1
ATOM 852 C C . ALA A 1 106 ? -9.894 -1.410 -10.204 1.00 91.31 106 ALA A C 1
ATOM 854 O O . ALA A 1 106 ? -9.196 -0.709 -9.473 1.00 91.31 106 ALA A O 1
ATOM 855 N N . VAL A 1 107 ? -9.882 -1.292 -11.532 1.00 89.00 107 VAL A N 1
ATOM 856 C CA . VAL A 1 107 ? -9.142 -0.254 -12.259 1.00 89.00 107 VAL A CA 1
ATOM 857 C C . VAL A 1 107 ? -10.117 0.473 -13.174 1.00 89.00 107 VAL A C 1
ATOM 859 O O . VAL A 1 107 ? -10.709 -0.124 -14.070 1.00 89.00 107 VAL A O 1
ATOM 862 N N . ASN A 1 108 ? -10.268 1.773 -12.950 1.00 88.31 108 ASN A N 1
ATOM 863 C CA . ASN A 1 108 ? -11.055 2.677 -13.777 1.00 88.31 108 ASN A CA 1
ATOM 864 C C . ASN A 1 108 ? -10.131 3.619 -14.558 1.00 88.31 108 ASN A C 1
ATOM 866 O O . ASN A 1 108 ? -8.914 3.612 -14.385 1.00 88.31 108 ASN A O 1
ATOM 870 N N . ARG A 1 109 ? -10.713 4.467 -15.417 1.00 83.56 109 ARG A N 1
ATOM 871 C CA . ARG A 1 109 ? -9.947 5.477 -16.171 1.00 83.56 109 ARG A CA 1
ATOM 872 C C . ARG A 1 109 ? -9.215 6.463 -15.258 1.00 83.56 109 ARG A C 1
ATOM 874 O O . ARG A 1 109 ? -8.078 6.813 -15.549 1.00 83.56 109 ARG A O 1
ATOM 881 N N . ASP A 1 110 ? -9.856 6.839 -14.152 1.00 88.44 110 ASP A N 1
ATOM 882 C CA . ASP A 1 110 ? -9.392 7.920 -13.277 1.00 88.44 110 ASP A CA 1
ATOM 883 C C . ASP A 1 110 ? -9.082 7.446 -11.851 1.00 88.44 110 ASP A C 1
ATOM 885 O O . ASP A 1 110 ? -8.673 8.246 -11.014 1.00 88.44 110 ASP A O 1
ATOM 889 N N . SER A 1 111 ? -9.282 6.162 -11.536 1.00 89.81 111 SER A N 1
ATOM 890 C CA . SER A 1 111 ? -9.042 5.637 -10.191 1.00 89.81 111 SER A CA 1
ATOM 891 C C . SER A 1 111 ? -8.634 4.169 -10.169 1.00 89.81 111 SER A C 1
ATOM 893 O O . SER A 1 111 ? -8.960 3.398 -11.070 1.00 89.81 111 SER A O 1
ATOM 895 N N . ILE A 1 112 ? -7.938 3.778 -9.105 1.00 91.12 112 ILE A N 1
ATOM 896 C CA . ILE A 1 112 ? -7.588 2.395 -8.789 1.00 91.12 112 ILE A CA 1
ATOM 897 C C . ILE A 1 112 ? -8.090 2.058 -7.384 1.00 91.12 112 ILE A C 1
ATOM 899 O O . ILE A 1 112 ? -7.861 2.805 -6.436 1.00 91.12 112 ILE A O 1
ATOM 903 N N . GLY A 1 113 ? -8.840 0.966 -7.269 1.00 93.69 113 GLY A N 1
ATOM 904 C CA . GLY A 1 113 ? -9.389 0.451 -6.021 1.00 93.69 113 GLY A CA 1
ATOM 905 C C . GLY A 1 113 ? -8.558 -0.717 -5.517 1.00 93.69 113 GLY A C 1
ATOM 906 O O . GLY A 1 113 ? -8.426 -1.724 -6.214 1.00 93.69 113 GLY A O 1
ATOM 907 N N . ILE A 1 114 ? -8.021 -0.583 -4.309 1.00 94.50 114 ILE A N 1
ATOM 908 C CA . ILE A 1 114 ? -7.164 -1.585 -3.672 1.00 94.50 114 ILE A CA 1
ATOM 909 C C . ILE A 1 114 ? -7.794 -1.961 -2.333 1.00 94.50 114 ILE A C 1
ATOM 911 O O . ILE A 1 114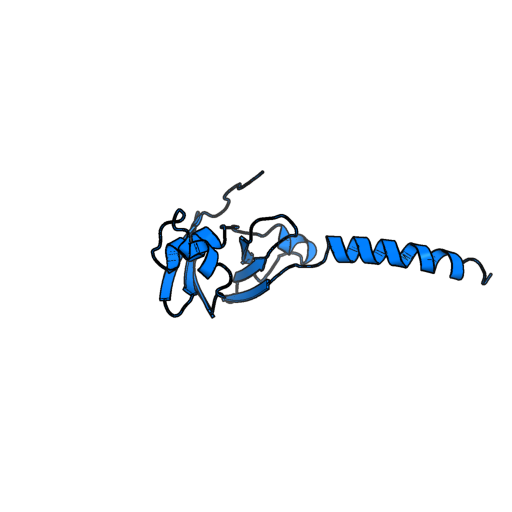 ? -8.109 -1.086 -1.524 1.00 94.50 114 ILE A O 1
ATOM 915 N N . GLU A 1 115 ? -7.996 -3.254 -2.097 1.00 96.81 115 GLU A N 1
ATOM 916 C CA . GLU A 1 115 ? -8.327 -3.765 -0.770 1.00 96.81 115 GLU A CA 1
ATOM 917 C C . GLU A 1 115 ? -7.041 -3.880 0.039 1.00 96.81 115 GLU A C 1
ATOM 919 O O . GLU A 1 115 ? -6.158 -4.655 -0.310 1.00 96.81 115 GLU A O 1
ATOM 924 N N . TYR A 1 116 ? -6.943 -3.124 1.128 1.00 96.00 116 TYR A N 1
ATOM 925 C CA . TYR A 1 116 ? -5.836 -3.219 2.073 1.00 96.00 116 TYR A CA 1
ATOM 926 C C . TYR A 1 116 ? -6.260 -3.988 3.315 1.00 96.00 116 TYR A C 1
ATOM 928 O O . TYR A 1 116 ? -7.378 -3.814 3.806 1.00 96.00 116 TYR A O 1
ATOM 936 N N . GLN A 1 117 ? -5.326 -4.749 3.881 1.00 95.38 117 GLN A N 1
ATOM 937 C CA . GLN A 1 117 ? -5.429 -5.318 5.216 1.00 95.38 117 GLN A CA 1
ATOM 938 C C . GLN A 1 117 ? -4.340 -4.743 6.128 1.00 95.38 117 GLN A C 1
ATOM 940 O O . GLN A 1 117 ? -3.150 -4.991 5.920 1.00 95.38 117 GLN A O 1
ATOM 945 N N . ILE A 1 118 ? -4.747 -3.999 7.160 1.00 93.44 118 ILE A N 1
ATOM 946 C CA . ILE A 1 118 ? -3.855 -3.435 8.184 1.00 93.44 118 ILE A CA 1
ATOM 947 C C . ILE A 1 118 ? -4.472 -3.712 9.559 1.00 93.44 118 ILE A C 1
ATOM 949 O O . ILE A 1 118 ? -5.656 -3.454 9.771 1.00 93.44 118 ILE A O 1
ATOM 953 N N . LEU A 1 119 ? -3.687 -4.255 10.498 1.00 92.50 119 LEU A N 1
ATOM 954 C CA . LEU A 1 119 ? -4.156 -4.650 11.841 1.00 92.50 119 LEU A CA 1
ATOM 955 C C . LEU A 1 119 ? -5.420 -5.536 11.806 1.00 92.50 119 LEU A C 1
ATOM 957 O O . LEU A 1 119 ? -6.344 -5.355 12.597 1.00 92.50 119 LEU A O 1
ATOM 961 N N . ASN A 1 120 ? -5.473 -6.485 10.867 1.00 91.00 120 ASN A N 1
ATOM 962 C CA . ASN A 1 120 ? -6.602 -7.388 10.608 1.00 91.00 120 ASN A CA 1
ATOM 963 C C . ASN A 1 120 ? -7.922 -6.701 10.212 1.00 91.00 120 ASN A C 1
ATOM 965 O O . ASN A 1 120 ? -8.942 -7.378 10.085 1.00 91.00 120 ASN A O 1
ATOM 969 N N . LYS A 1 121 ? -7.921 -5.387 9.970 1.00 93.50 121 LYS A N 1
ATOM 970 C CA . LYS A 1 121 ? -9.037 -4.694 9.326 1.00 93.50 121 LYS A CA 1
ATOM 971 C C . LYS A 1 121 ? -8.807 -4.655 7.824 1.00 93.50 121 LYS A C 1
ATOM 973 O O . LYS A 1 121 ? -7.723 -4.287 7.375 1.00 93.50 121 LYS A O 1
ATOM 978 N N . LYS A 1 122 ? -9.841 -5.019 7.068 1.00 95.69 122 LYS A N 1
ATOM 979 C CA . LYS A 1 122 ? -9.864 -4.950 5.608 1.00 95.69 122 LYS A CA 1
ATOM 980 C C . LYS A 1 122 ? -10.721 -3.785 5.146 1.00 95.69 122 LYS A C 1
ATOM 982 O O . LYS A 1 122 ? -11.815 -3.589 5.677 1.00 95.69 122 LYS A O 1
ATOM 987 N N . LYS A 1 123 ? -10.247 -3.031 4.157 1.00 96.56 123 LYS A N 1
ATOM 988 C CA . LYS A 1 123 ? -11.048 -1.984 3.516 1.00 96.56 123 LYS A CA 1
ATOM 989 C C . LYS A 1 123 ? -10.577 -1.725 2.094 1.00 96.56 123 LYS A C 1
ATOM 991 O O . LYS A 1 123 ? -9.377 -1.672 1.833 1.00 96.56 123 LYS A O 1
ATOM 996 N N . ILE A 1 124 ? -11.538 -1.497 1.205 1.00 96.12 124 ILE A N 1
ATOM 997 C CA . ILE A 1 124 ? -11.282 -1.041 -0.159 1.00 96.12 124 ILE A CA 1
ATOM 998 C C . ILE A 1 124 ? -11.071 0.469 -0.124 1.00 96.12 124 ILE A C 1
ATOM 1000 O O . ILE A 1 124 ? -11.931 1.216 0.347 1.00 96.12 124 ILE A O 1
ATOM 1004 N N . VAL A 1 125 ? -9.928 0.916 -0.630 1.00 94.69 125 VAL A N 1
ATOM 1005 C CA . VAL A 1 125 ? -9.595 2.330 -0.777 1.00 94.69 125 VAL A CA 1
ATOM 1006 C C . VAL A 1 125 ? -9.389 2.633 -2.254 1.00 94.69 125 VAL A C 1
ATOM 1008 O O . VAL A 1 125 ? -8.628 1.958 -2.944 1.00 94.69 125 VAL A O 1
ATOM 1011 N N . TYR A 1 126 ? -10.085 3.663 -2.731 1.00 93.44 126 TYR A N 1
ATOM 1012 C CA . TYR A 1 126 ? -9.932 4.172 -4.087 1.00 93.44 126 TYR A CA 1
ATOM 1013 C C . TYR A 1 126 ? -8.946 5.338 -4.096 1.00 93.44 126 TYR A C 1
ATOM 1015 O O . TYR A 1 126 ? -9.096 6.296 -3.335 1.00 93.44 126 TYR A O 1
ATOM 1023 N N . HIS A 1 127 ? -7.961 5.251 -4.982 1.00 91.12 127 HIS A N 1
ATOM 1024 C CA . HIS A 1 127 ? -6.962 6.282 -5.237 1.00 91.12 127 HIS A CA 1
ATOM 1025 C C . HIS A 1 127 ? -7.189 6.874 -6.619 1.00 91.12 127 HIS A C 1
ATOM 1027 O O . HIS A 1 127 ? -7.482 6.130 -7.555 1.00 91.12 127 HIS A O 1
ATOM 1033 N N . GLN A 1 128 ? -7.066 8.192 -6.763 1.00 89.00 128 GLN A N 1
ATOM 1034 C CA . GLN A 1 128 ? -7.170 8.816 -8.076 1.00 89.00 128 GLN A CA 1
ATOM 1035 C C . GLN A 1 128 ? -5.861 8.628 -8.849 1.00 89.00 128 GLN A C 1
ATOM 1037 O O . GLN A 1 128 ? -4.758 8.768 -8.319 1.00 89.00 128 GLN A O 1
ATOM 1042 N N . LEU A 1 129 ? -5.991 8.283 -10.124 1.00 83.12 129 LEU A N 1
ATOM 1043 C CA . LEU A 1 129 ? -4.874 8.151 -11.047 1.00 83.12 129 LEU A CA 1
ATOM 1044 C C . LEU A 1 129 ? -4.469 9.543 -11.540 1.00 83.12 129 LEU A C 1
ATOM 1046 O O . LEU A 1 129 ? -5.319 10.404 -11.754 1.00 83.12 129 LEU A O 1
ATOM 1050 N N . ASN A 1 130 ? -3.172 9.763 -11.762 1.00 68.50 130 ASN A N 1
ATOM 1051 C CA . ASN A 1 130 ? -2.621 11.057 -12.195 1.00 68.50 130 ASN A CA 1
ATOM 1052 C C . ASN A 1 130 ? -2.803 12.214 -11.203 1.00 68.50 130 ASN A C 1
ATOM 1054 O O . ASN A 1 130 ? -2.758 13.380 -11.612 1.00 68.50 130 ASN A O 1
ATOM 1058 N N . GLU A 1 131 ? -2.942 11.939 -9.904 1.00 54.44 131 GLU A N 1
ATOM 1059 C CA . GLU A 1 131 ? -2.787 12.995 -8.909 1.00 54.44 131 GLU A CA 1
ATOM 1060 C C . GLU A 1 131 ? -1.373 13.577 -9.028 1.00 54.44 131 GLU A C 1
ATOM 1062 O O . GLU A 1 131 ? -0.373 13.003 -8.581 1.00 54.44 131 GLU A O 1
ATOM 1067 N N . ARG A 1 132 ? -1.286 14.748 -9.671 1.00 48.59 132 ARG A N 1
ATOM 1068 C CA . ARG A 1 132 ? -0.116 15.623 -9.674 1.00 48.59 132 ARG A CA 1
ATOM 1069 C C . ARG A 1 132 ? 0.090 16.149 -8.253 1.00 48.59 132 ARG A C 1
ATOM 1071 O O . ARG A 1 132 ? -0.031 17.342 -8.010 1.00 48.59 132 ARG A O 1
ATOM 1078 N N . TYR A 1 133 ? 0.443 15.288 -7.303 1.00 44.88 133 TYR A N 1
ATOM 1079 C CA . TYR A 1 133 ? 0.953 15.715 -6.002 1.00 44.88 133 TYR A CA 1
ATOM 1080 C C . TYR A 1 133 ? 2.386 16.211 -6.163 1.00 44.88 133 TYR A C 1
ATOM 1082 O O . TYR A 1 133 ? 3.319 15.604 -5.646 1.00 44.88 133 TYR A O 1
ATOM 1090 N N . GLY A 1 134 ? 2.588 17.236 -6.986 1.00 33.47 134 GLY A N 1
ATOM 1091 C CA . GLY A 1 134 ? 3.824 17.996 -7.050 1.00 33.47 134 GLY A CA 1
ATOM 1092 C C . GLY A 1 134 ? 3.775 19.086 -5.992 1.00 33.47 134 GLY A C 1
ATOM 1093 O O . GLY A 1 134 ? 2.929 19.967 -6.083 1.00 33.47 134 GLY A O 1
ATOM 1094 N N . HIS A 1 135 ? 4.611 18.961 -4.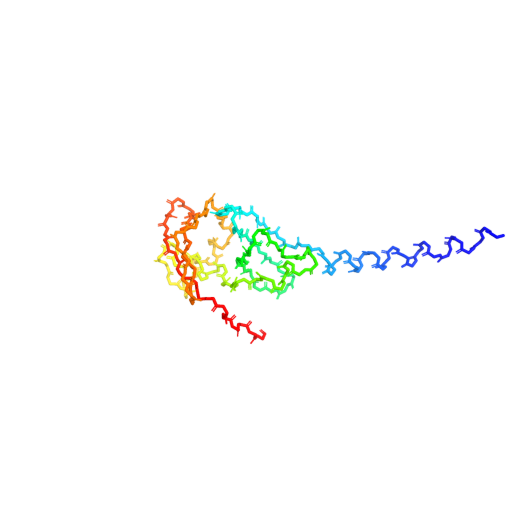967 1.00 32.28 135 HIS A N 1
ATOM 1095 C CA . HIS A 1 135 ? 5.700 19.879 -4.629 1.00 32.28 135 HIS A CA 1
ATOM 1096 C C . HIS A 1 135 ? 6.490 19.288 -3.458 1.00 32.28 135 HIS A C 1
ATOM 1098 O O . HIS A 1 135 ? 5.859 18.695 -2.553 1.00 32.28 135 HIS A O 1
#

pLDDT: mean 77.8, std 15.85, range [32.28, 96.81]